Protein AF-A0A0N4XN08-F1 (afdb_mon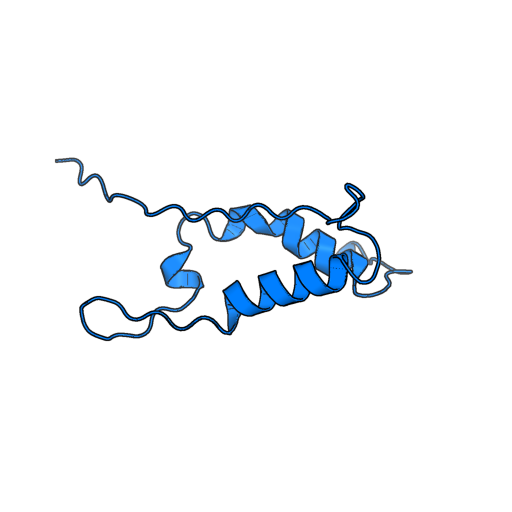omer)

pLDDT: mean 80.96, std 16.13, range [34.34, 95.0]

Structure (mmCIF, N/CA/C/O backbone):
data_AF-A0A0N4XN08-F1
#
_entry.id   AF-A0A0N4XN08-F1
#
loop_
_atom_site.group_PDB
_atom_site.id
_atom_site.type_symbol
_atom_site.label_atom_id
_atom_site.label_alt_id
_atom_site.label_comp_id
_atom_site.label_asym_id
_atom_site.label_entity_id
_atom_site.label_seq_id
_atom_site.pdbx_PDB_ins_code
_atom_site.Cartn_x
_atom_site.Cartn_y
_atom_site.Cartn_z
_atom_site.occupancy
_atom_site.B_iso_or_equiv
_atom_site.auth_seq_id
_atom_site.auth_comp_id
_atom_site.auth_asym_id
_atom_site.auth_atom_id
_atom_site.pdbx_PDB_model_num
ATOM 1 N N . MET A 1 1 ? -1.845 -7.307 36.627 1.00 34.34 1 MET A N 1
ATOM 2 C CA . MET A 1 1 ? -2.540 -8.286 35.765 1.00 34.34 1 MET A CA 1
ATOM 3 C C . MET A 1 1 ? -2.347 -7.831 34.324 1.00 34.34 1 MET A C 1
ATOM 5 O O . MET A 1 1 ? -3.008 -6.897 33.897 1.00 34.34 1 MET A O 1
ATOM 9 N N . TYR A 1 2 ? -1.344 -8.374 33.629 1.00 39.88 2 TYR A N 1
ATOM 10 C CA . TYR A 1 2 ? -1.044 -7.993 32.247 1.00 39.88 2 TYR A CA 1
ATOM 11 C C . TYR A 1 2 ? -2.073 -8.654 31.326 1.00 39.88 2 TYR A C 1
ATOM 13 O O . TYR A 1 2 ? -2.043 -9.867 31.130 1.00 39.88 2 TYR A O 1
ATOM 21 N N . HIS A 1 3 ? -3.014 -7.869 30.801 1.00 45.34 3 HIS A N 1
ATOM 22 C CA . HIS A 1 3 ? -3.868 -8.304 29.700 1.00 45.34 3 HIS A CA 1
ATOM 23 C C . HIS A 1 3 ? -2.989 -8.447 28.453 1.00 45.34 3 HIS A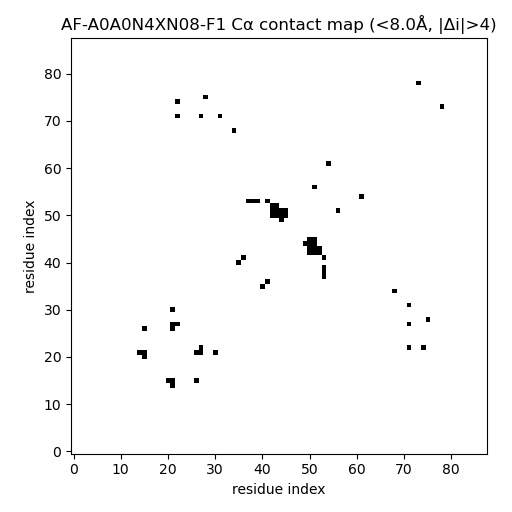 C 1
ATOM 25 O O . HIS A 1 3 ? -2.696 -7.461 27.779 1.00 45.34 3 HIS A O 1
ATOM 31 N N . TYR A 1 4 ? -2.550 -9.668 28.148 1.00 48.41 4 TYR A N 1
ATOM 32 C CA . TYR A 1 4 ? -1.965 -9.979 26.848 1.00 48.41 4 TYR A CA 1
ATOM 33 C C . TYR A 1 4 ? -3.073 -9.872 25.796 1.00 48.41 4 TYR A C 1
ATOM 35 O O . TYR A 1 4 ? -3.852 -10.799 25.581 1.00 48.41 4 TYR A O 1
ATOM 43 N N . LYS A 1 5 ? -3.189 -8.697 25.173 1.00 55.44 5 LYS A N 1
ATOM 44 C CA . LYS A 1 5 ? -4.000 -8.506 23.973 1.00 55.44 5 LYS A CA 1
ATOM 45 C C . LYS A 1 5 ? -3.279 -9.273 22.864 1.00 55.44 5 LYS A C 1
ATOM 47 O O . LYS A 1 5 ? -2.204 -8.857 22.443 1.00 55.44 5 LYS A O 1
ATOM 52 N N . PHE A 1 6 ? -3.809 -10.423 22.450 1.00 56.00 6 PHE A N 1
ATOM 53 C CA . PHE A 1 6 ? -3.294 -11.130 21.277 1.00 56.00 6 PHE A CA 1
ATOM 54 C C . PHE A 1 6 ? -3.471 -10.209 20.069 1.00 56.00 6 PHE A C 1
ATOM 56 O O . PHE A 1 6 ? -4.593 -9.954 19.632 1.00 56.00 6 PHE A O 1
ATOM 63 N N . ILE A 1 7 ? -2.369 -9.636 19.588 1.00 60.00 7 ILE A N 1
ATOM 64 C CA . ILE A 1 7 ? -2.381 -8.817 18.382 1.00 60.00 7 ILE A CA 1
ATOM 65 C C . ILE A 1 7 ? -2.370 -9.783 17.203 1.00 60.00 7 ILE A C 1
ATOM 67 O O . ILE A 1 7 ? -1.410 -10.529 17.015 1.00 60.00 7 ILE A O 1
ATOM 71 N N . ASN A 1 8 ? -3.446 -9.784 16.421 1.00 70.19 8 ASN A N 1
ATOM 72 C CA . ASN A 1 8 ? -3.472 -10.508 15.159 1.00 70.19 8 ASN A CA 1
ATOM 73 C C . ASN A 1 8 ? -2.592 -9.746 14.165 1.00 70.19 8 ASN A C 1
ATOM 75 O O . ASN A 1 8 ? -2.933 -8.641 13.746 1.00 70.19 8 ASN A O 1
ATOM 79 N N . PHE A 1 9 ? -1.432 -10.313 13.842 1.00 71.88 9 PHE A N 1
ATOM 80 C CA . PHE A 1 9 ? -0.503 -9.750 12.872 1.00 71.88 9 PHE A CA 1
ATOM 81 C C . PHE A 1 9 ? -0.740 -10.397 11.508 1.00 71.88 9 PHE A C 1
ATOM 83 O O . PHE A 1 9 ? -0.606 -11.611 11.364 1.00 71.88 9 PHE A O 1
ATOM 90 N N . PHE A 1 10 ? -1.085 -9.581 10.516 1.00 77.19 10 PHE A N 1
ATOM 91 C CA . PHE A 1 10 ? -1.271 -10.018 9.137 1.00 77.19 10 PHE A CA 1
ATOM 92 C C . PHE A 1 10 ? -0.117 -9.498 8.283 1.00 77.19 10 PHE A C 1
ATOM 94 O O . PHE A 1 10 ? 0.120 -8.293 8.218 1.00 77.19 10 PHE A O 1
ATOM 101 N N . GLN A 1 11 ? 0.597 -10.415 7.631 1.00 82.00 11 GLN A N 1
ATOM 102 C CA . GLN A 1 11 ? 1.688 -10.103 6.715 1.00 82.00 11 GLN A CA 1
ATOM 103 C C . GLN A 1 11 ? 1.392 -10.715 5.352 1.00 82.00 11 GLN A C 1
ATOM 105 O O . GLN A 1 11 ? 1.012 -11.880 5.255 1.00 82.00 11 GLN A O 1
ATOM 110 N N . VAL A 1 12 ? 1.599 -9.919 4.307 1.00 84.56 12 VAL A N 1
ATOM 111 C CA . VAL A 1 12 ? 1.514 -10.359 2.917 1.00 84.56 12 VAL A CA 1
ATOM 112 C C . VAL A 1 12 ? 2.912 -10.263 2.322 1.00 84.56 12 VAL A C 1
ATOM 114 O O . VAL A 1 12 ? 3.545 -9.210 2.398 1.00 84.56 12 VAL A O 1
ATOM 117 N N . LEU A 1 13 ? 3.395 -11.370 1.764 1.00 89.50 13 LEU A N 1
ATOM 118 C CA . LEU A 1 13 ? 4.614 -11.412 0.966 1.00 89.50 13 LEU A CA 1
ATOM 119 C C . LEU A 1 13 ? 4.209 -11.484 -0.506 1.00 89.50 13 LEU A C 1
ATOM 121 O O . LEU A 1 13 ? 3.332 -12.267 -0.865 1.00 89.50 13 LEU A O 1
ATOM 125 N N . VAL A 1 14 ? 4.825 -10.647 -1.336 1.00 90.44 14 VAL A N 1
ATOM 126 C CA . VAL A 1 14 ? 4.558 -10.579 -2.775 1.00 90.44 14 VAL A CA 1
ATOM 127 C C . VAL A 1 14 ? 5.870 -10.800 -3.508 1.00 90.44 14 VAL A C 1
ATOM 129 O O . VAL A 1 14 ? 6.886 -10.208 -3.147 1.00 90.44 14 VAL A O 1
ATOM 132 N N . GLU A 1 15 ? 5.829 -11.625 -4.546 1.00 93.50 15 GLU A N 1
ATOM 133 C CA . GLU A 1 15 ? 6.973 -11.961 -5.390 1.00 93.50 15 GLU A CA 1
ATOM 134 C C . GLU A 1 15 ? 6.585 -11.783 -6.860 1.00 93.50 15 GLU A C 1
ATOM 136 O O . GLU A 1 15 ? 5.426 -11.977 -7.243 1.00 93.50 15 GLU A O 1
ATOM 141 N N . ALA A 1 16 ? 7.540 -11.369 -7.693 1.00 95.00 16 ALA A N 1
ATOM 142 C CA . ALA A 1 16 ? 7.307 -11.285 -9.128 1.00 95.00 16 ALA A CA 1
ATOM 143 C C . ALA A 1 16 ? 7.347 -12.693 -9.732 1.00 95.00 16 ALA A C 1
ATOM 145 O O . ALA A 1 16 ? 8.229 -13.482 -9.414 1.00 95.00 16 ALA A O 1
ATOM 146 N N . LYS A 1 17 ? 6.425 -12.995 -10.652 1.00 94.25 17 LYS A N 1
ATOM 147 C CA . LYS A 1 17 ? 6.335 -14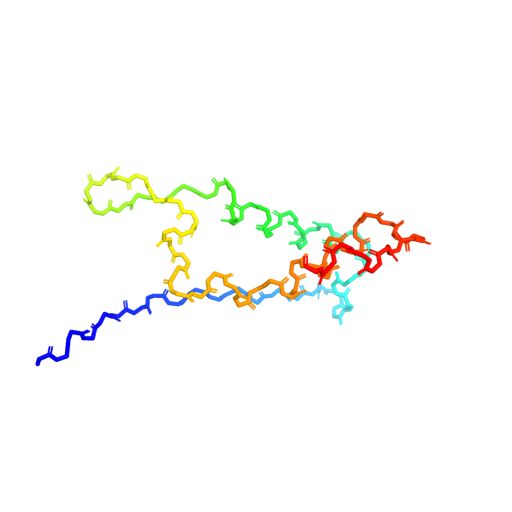.315 -11.302 1.00 94.25 17 LYS A CA 1
ATOM 148 C C . LYS A 1 17 ? 7.608 -14.713 -12.063 1.00 94.25 17 LYS A C 1
ATOM 150 O O . LYS A 1 17 ? 7.839 -15.893 -12.300 1.00 94.25 17 LYS A O 1
ATOM 155 N N . ASP A 1 18 ? 8.372 -13.728 -12.514 1.00 93.88 18 ASP A N 1
ATOM 156 C CA . ASP A 1 18 ? 9.611 -13.893 -13.272 1.00 93.88 18 ASP A CA 1
ATOM 157 C C . ASP A 1 18 ? 10.869 -13.733 -12.400 1.00 93.88 18 ASP A C 1
ATOM 159 O O . ASP A 1 18 ? 11.935 -13.436 -12.937 1.00 93.88 18 ASP A O 1
ATOM 163 N N . ASP A 1 19 ? 10.731 -13.850 -11.072 1.00 92.62 19 ASP A N 1
ATOM 164 C CA . ASP A 1 19 ? 11.790 -13.677 -10.063 1.00 92.62 19 ASP A CA 1
ATOM 165 C C . ASP A 1 19 ? 12.515 -12.317 -10.123 1.00 92.62 19 ASP A C 1
ATOM 167 O O . ASP A 1 19 ? 13.555 -12.099 -9.497 1.00 92.62 19 ASP A O 1
ATOM 171 N N . GLY A 1 20 ? 11.976 -11.369 -10.891 1.00 92.44 20 GLY A N 1
ATOM 172 C CA . GLY A 1 20 ? 12.555 -10.051 -11.072 1.00 92.44 20 GLY A CA 1
ATOM 173 C C . GLY A 1 20 ? 12.091 -9.046 -10.020 1.00 92.44 20 GLY A C 1
ATOM 174 O O . GLY A 1 20 ? 11.287 -9.312 -9.131 1.00 92.44 20 GLY A O 1
ATOM 175 N N . SER A 1 21 ? 12.568 -7.808 -10.151 1.00 91.69 21 SER A N 1
ATOM 176 C CA . SER A 1 21 ? 12.157 -6.733 -9.244 1.00 91.69 21 SER A CA 1
ATOM 177 C C . SER A 1 21 ? 10.679 -6.364 -9.428 1.00 91.69 21 SER A C 1
ATOM 179 O O . SER A 1 21 ? 10.236 -6.122 -10.558 1.00 91.69 21 SER A O 1
ATOM 181 N N . LEU A 1 22 ? 9.959 -6.213 -8.310 1.00 92.31 22 LEU A N 1
ATOM 182 C CA . LEU A 1 22 ? 8.609 -5.637 -8.249 1.00 92.31 22 LEU A CA 1
ATOM 183 C C . LEU A 1 22 ? 8.570 -4.132 -8.562 1.00 92.31 22 LEU A C 1
ATOM 185 O O . LEU A 1 22 ? 7.496 -3.584 -8.770 1.00 92.31 22 LEU A O 1
ATOM 189 N N . LEU A 1 23 ? 9.719 -3.447 -8.620 1.00 89.88 23 LEU A N 1
ATOM 190 C CA . LEU A 1 23 ? 9.774 -2.007 -8.904 1.00 89.88 23 LEU A CA 1
ATOM 191 C C . LEU A 1 23 ? 9.626 -1.671 -10.396 1.00 89.88 23 LEU A C 1
ATOM 193 O O . LEU A 1 23 ? 9.498 -0.496 -10.746 1.00 89.88 23 LEU A O 1
ATOM 197 N N . ARG A 1 24 ? 9.643 -2.671 -11.284 1.00 91.25 24 ARG A N 1
ATOM 198 C CA . ARG A 1 24 ? 9.416 -2.493 -12.728 1.00 91.25 24 ARG A CA 1
ATOM 199 C C . ARG A 1 24 ? 7.957 -2.115 -13.009 1.00 91.25 24 ARG A C 1
ATOM 201 O O . ARG A 1 24 ? 7.064 -2.462 -12.239 1.00 91.25 24 ARG A O 1
ATOM 208 N N . SER A 1 25 ? 7.716 -1.416 -14.120 1.00 88.75 25 SER A N 1
ATOM 209 C CA . SER A 1 25 ? 6.348 -1.089 -14.566 1.00 88.75 25 SER A CA 1
ATOM 210 C C . SER A 1 25 ? 5.508 -2.361 -14.763 1.00 88.75 25 SER A C 1
ATOM 212 O O . SER A 1 25 ? 6.056 -3.447 -14.973 1.00 88.75 25 SER A O 1
ATOM 214 N N . GLY A 1 26 ? 4.189 -2.246 -14.611 1.00 90.00 26 GLY A N 1
ATOM 215 C CA . GLY A 1 26 ? 3.262 -3.377 -14.558 1.00 90.00 26 GLY A CA 1
ATOM 216 C C . GLY A 1 26 ? 3.238 -4.077 -13.194 1.00 90.00 26 GLY A C 1
ATOM 217 O O . GLY A 1 26 ? 2.194 -4.108 -12.550 1.00 90.00 26 GLY A O 1
ATOM 218 N N . TYR A 1 27 ? 4.373 -4.595 -12.706 1.00 93.81 27 TYR A N 1
ATOM 219 C CA . TYR A 1 27 ? 4.436 -5.218 -11.369 1.00 93.81 27 TYR A CA 1
ATOM 220 C C . TYR A 1 27 ? 4.253 -4.188 -10.255 1.00 93.81 27 TYR A C 1
ATOM 222 O O . TYR A 1 27 ? 3.481 -4.404 -9.325 1.00 93.81 27 TYR A O 1
ATOM 230 N N . ARG A 1 28 ? 4.921 -3.037 -10.371 1.00 92.56 28 ARG A N 1
ATOM 231 C CA . ARG A 1 28 ? 4.811 -1.948 -9.398 1.00 92.56 28 ARG A CA 1
ATOM 232 C C . ARG A 1 28 ? 3.391 -1.397 -9.303 1.00 92.56 28 ARG A C 1
ATOM 234 O O . ARG A 1 28 ? 2.947 -1.056 -8.213 1.00 92.56 28 ARG A O 1
ATOM 241 N N . GLU A 1 29 ? 2.696 -1.312 -10.434 1.00 92.69 29 GLU A N 1
ATOM 242 C CA . GLU A 1 29 ? 1.297 -0.875 -10.506 1.00 92.69 29 GLU A CA 1
ATOM 243 C C . GLU A 1 29 ? 0.387 -1.877 -9.786 1.00 92.69 29 GLU A C 1
ATOM 245 O O . GLU A 1 29 ? -0.365 -1.478 -8.908 1.00 92.69 29 GLU A O 1
ATOM 250 N N . GLN A 1 30 ? 0.561 -3.183 -10.019 1.00 93.75 30 GLN A N 1
ATOM 251 C CA . GLN A 1 30 ? -0.183 -4.221 -9.290 1.00 93.75 30 GLN A CA 1
ATOM 252 C C . GLN A 1 30 ? 0.066 -4.179 -7.776 1.00 93.75 30 GLN A C 1
ATOM 254 O O . GLN A 1 30 ? -0.858 -4.330 -6.981 1.00 93.75 30 GLN A O 1
ATOM 259 N N . VAL A 1 31 ? 1.316 -3.963 -7.360 1.00 93.56 31 VAL A N 1
ATOM 260 C CA . VAL A 1 31 ? 1.662 -3.822 -5.939 1.00 93.56 31 VAL A CA 1
ATOM 261 C C . VAL A 1 31 ? 1.023 -2.566 -5.341 1.00 93.56 31 VAL A C 1
ATOM 263 O O . VAL A 1 31 ? 0.541 -2.605 -4.210 1.00 93.56 31 VAL A O 1
ATOM 266 N N . TRP A 1 32 ? 0.996 -1.460 -6.086 1.00 92.62 32 TRP A N 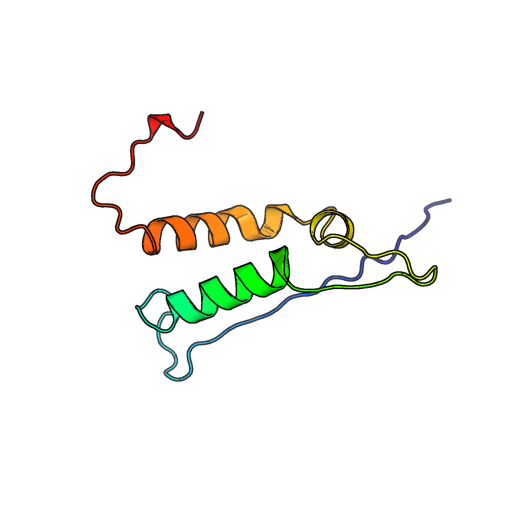1
ATOM 267 C CA . TRP A 1 32 ? 0.322 -0.233 -5.670 1.00 92.62 32 TRP A CA 1
ATOM 268 C C . TRP A 1 32 ? -1.186 -0.438 -5.502 1.00 92.62 32 TRP A C 1
ATOM 270 O O . TRP A 1 32 ? -1.729 -0.077 -4.459 1.00 92.62 32 TRP A O 1
ATOM 280 N N . ASP A 1 33 ? -1.833 -1.076 -6.475 1.00 93.12 33 ASP A N 1
ATOM 281 C CA . ASP A 1 33 ? -3.267 -1.363 -6.443 1.00 93.12 33 ASP A CA 1
ATOM 282 C C . ASP A 1 33 ? -3.630 -2.273 -5.263 1.00 93.12 33 ASP A C 1
ATOM 284 O O . ASP A 1 33 ? -4.613 -2.022 -4.567 1.00 93.12 33 ASP A O 1
ATOM 288 N N . LEU A 1 34 ? -2.796 -3.278 -4.968 1.00 91.88 34 LEU A N 1
ATOM 289 C CA . LEU A 1 34 ? -2.966 -4.146 -3.801 1.00 91.88 34 LEU A CA 1
ATOM 290 C C . LEU A 1 34 ? -2.899 -3.354 -2.485 1.00 91.88 34 LEU A C 1
ATOM 292 O O . LEU A 1 34 ? -3.739 -3.528 -1.601 1.00 91.88 34 LEU A O 1
ATOM 296 N N . VAL A 1 35 ? -1.898 -2.483 -2.341 1.00 90.19 35 VAL A N 1
ATOM 297 C CA . VAL A 1 35 ? -1.740 -1.631 -1.153 1.00 90.19 35 VAL A CA 1
ATOM 298 C C . VAL A 1 35 ? -2.931 -0.678 -1.002 1.00 90.19 35 VAL A C 1
ATOM 300 O O . VAL A 1 35 ? -3.440 -0.497 0.109 1.00 90.19 35 VAL A O 1
ATOM 303 N N . GLU A 1 36 ? -3.398 -0.082 -2.100 1.00 90.38 36 GLU A N 1
ATOM 304 C CA . GLU A 1 36 ? -4.576 0.787 -2.111 1.00 90.38 36 GLU A CA 1
ATOM 305 C C . GLU A 1 36 ? -5.838 0.014 -1.702 1.00 90.38 36 GLU A C 1
ATOM 307 O O . GLU A 1 36 ? -6.592 0.465 -0.839 1.00 90.38 36 GLU A O 1
ATOM 312 N N . GLU A 1 37 ? -6.057 -1.175 -2.262 1.00 90.56 37 GLU A N 1
ATOM 313 C CA . GLU A 1 37 ? -7.214 -2.011 -1.951 1.00 90.56 37 GLU A CA 1
ATOM 314 C C . GLU A 1 37 ? -7.256 -2.395 -0.470 1.00 90.56 37 GLU A C 1
ATOM 316 O O . GLU A 1 37 ? -8.286 -2.202 0.186 1.00 90.56 37 GLU A O 1
ATOM 321 N N . ILE A 1 38 ? -6.130 -2.858 0.083 1.00 87.50 38 ILE A N 1
ATOM 322 C CA . ILE A 1 38 ? -6.033 -3.244 1.496 1.00 87.50 38 ILE A CA 1
ATOM 323 C C . ILE A 1 38 ? -6.332 -2.059 2.415 1.00 87.50 38 ILE A C 1
ATOM 325 O O . ILE A 1 38 ? -7.043 -2.207 3.410 1.00 87.50 38 ILE A O 1
ATOM 329 N N . SER A 1 39 ? -5.794 -0.885 2.087 1.00 86.31 39 SER A N 1
ATOM 330 C CA . SER A 1 39 ? -5.899 0.294 2.949 1.00 86.31 39 SER A CA 1
ATOM 331 C C . SER A 1 39 ? -7.223 1.051 2.818 1.00 86.31 39 SER A C 1
ATOM 333 O O . SER A 1 39 ? -7.598 1.760 3.752 1.00 86.31 39 SER A O 1
ATOM 335 N N . THR A 1 40 ? -7.950 0.906 1.703 1.00 87.94 40 THR A N 1
ATOM 336 C CA . THR A 1 40 ? -9.126 1.752 1.414 1.00 87.94 40 THR A CA 1
ATOM 337 C C . THR A 1 40 ? -10.414 1.000 1.076 1.00 87.94 40 THR A C 1
ATOM 339 O O . THR A 1 40 ? -11.498 1.530 1.328 1.00 87.94 40 THR A O 1
ATOM 342 N N . LYS A 1 41 ? -10.341 -0.214 0.511 1.00 87.06 41 LYS A N 1
ATOM 343 C CA . LYS A 1 41 ? -11.516 -0.922 -0.037 1.00 87.06 41 LYS A CA 1
ATOM 344 C C . LYS A 1 41 ? -11.996 -2.069 0.848 1.00 87.06 41 LYS A C 1
ATOM 346 O O . LYS A 1 41 ? -13.194 -2.363 0.844 1.00 87.06 41 LYS A O 1
ATOM 351 N N . ILE A 1 42 ? -11.103 -2.703 1.610 1.00 85.06 42 ILE A N 1
ATOM 352 C CA . ILE A 1 42 ? -11.462 -3.806 2.509 1.00 85.06 42 ILE A CA 1
ATOM 353 C C . ILE A 1 42 ? -12.437 -3.321 3.595 1.00 85.06 42 ILE A C 1
ATOM 355 O O . ILE A 1 42 ? -12.187 -2.343 4.297 1.00 85.06 42 ILE A O 1
ATOM 359 N N . LYS A 1 43 ? -13.555 -4.043 3.752 1.00 87.00 43 LYS A N 1
ATOM 360 C CA . LYS A 1 43 ? -14.580 -3.794 4.776 1.00 87.00 43 LYS A CA 1
ATOM 361 C C . LYS A 1 43 ? -14.634 -4.972 5.740 1.00 87.00 43 LYS A C 1
ATOM 363 O O . LYS A 1 43 ? -15.057 -6.060 5.354 1.00 87.00 43 LYS A O 1
ATOM 368 N N . VAL A 1 44 ? -14.239 -4.750 6.988 1.00 88.75 44 VAL A N 1
ATOM 369 C CA . VAL A 1 44 ? -14.284 -5.757 8.056 1.00 88.75 44 VAL A CA 1
ATOM 370 C C . VAL A 1 44 ? -15.263 -5.296 9.121 1.00 88.75 44 VAL A C 1
ATOM 372 O O . VAL A 1 44 ? -15.281 -4.123 9.479 1.00 88.75 44 VAL A O 1
ATOM 375 N N . LYS A 1 45 ? -16.067 -6.221 9.646 1.00 93.19 45 LYS A N 1
ATOM 376 C CA . LYS A 1 45 ? -16.932 -5.965 10.800 1.00 93.19 45 LYS A CA 1
ATOM 377 C C . LYS A 1 45 ? -16.390 -6.675 12.032 1.00 93.19 45 LYS A C 1
ATOM 379 O O . LYS A 1 45 ? -15.931 -7.810 11.926 1.00 93.19 45 LYS A O 1
ATOM 384 N N . ASP A 1 46 ? -16.474 -6.025 13.187 1.00 89.12 46 ASP A N 1
ATOM 385 C CA . ASP A 1 46 ? -16.231 -6.687 14.468 1.00 89.12 46 ASP A CA 1
ATOM 386 C C . ASP A 1 46 ? -17.415 -7.586 14.879 1.00 89.12 46 ASP A C 1
ATOM 388 O O . ASP A 1 46 ? -18.440 -7.666 14.194 1.00 89.12 46 ASP A O 1
ATOM 392 N N . SER A 1 47 ? -17.284 -8.274 16.016 1.00 90.56 47 SER A N 1
ATOM 393 C CA . SER A 1 47 ? -18.320 -9.172 16.545 1.00 90.56 47 SER A CA 1
ATOM 394 C C . SER A 1 47 ? -19.637 -8.470 16.901 1.00 90.56 47 SER A C 1
ATOM 396 O O . SER A 1 47 ? -20.661 -9.138 17.012 1.00 90.56 47 SER A O 1
ATOM 398 N N . SER A 1 48 ? -19.633 -7.143 17.055 1.00 94.50 48 SER A N 1
ATOM 399 C CA . SER A 1 48 ? -20.837 -6.330 17.272 1.00 94.50 48 SER A CA 1
ATOM 400 C C . SER A 1 48 ? -21.501 -5.881 15.964 1.00 94.50 48 SER A C 1
ATOM 402 O O . SER A 1 48 ? -22.569 -5.273 15.981 1.00 94.50 48 SER A O 1
ATOM 404 N N . GLY A 1 49 ? -20.884 -6.185 14.817 1.00 94.19 49 GLY A N 1
ATOM 405 C CA . GLY A 1 49 ? -21.351 -5.781 13.493 1.00 94.19 49 GLY A CA 1
ATOM 406 C C . GLY A 1 49 ? -20.897 -4.381 13.070 1.00 94.19 49 GLY A C 1
ATOM 407 O O . GLY A 1 49 ? -21.287 -3.920 11.991 1.00 94.19 49 GLY A O 1
ATOM 408 N N . ARG A 1 50 ? -20.064 -3.711 13.874 1.00 94.56 50 ARG A N 1
ATOM 409 C CA . ARG A 1 50 ? -19.510 -2.389 13.569 1.00 94.56 50 ARG A CA 1
ATOM 410 C C . ARG A 1 50 ? -18.408 -2.515 12.519 1.00 94.56 50 ARG A C 1
ATOM 412 O O . ARG A 1 50 ? -17.533 -3.367 12.638 1.00 94.56 50 ARG A O 1
ATOM 419 N N . GLN A 1 51 ? -18.455 -1.663 11.496 1.00 93.56 51 GLN A N 1
ATOM 420 C CA . GLN A 1 51 ? -17.407 -1.588 10.474 1.00 93.56 51 GLN A CA 1
ATOM 421 C C . GLN A 1 51 ? -16.117 -1.027 11.084 1.00 93.56 51 GLN A C 1
ATOM 423 O O . GLN A 1 51 ? -16.157 -0.008 11.774 1.00 93.56 51 GLN A O 1
ATOM 428 N N . LEU A 1 52 ? -14.997 -1.689 10.808 1.00 90.19 52 LEU A N 1
ATOM 429 C CA . LEU A 1 52 ? -13.655 -1.278 11.195 1.00 90.19 52 LEU A CA 1
ATOM 430 C C . LEU A 1 52 ? -12.969 -0.593 10.019 1.00 90.19 52 LEU A C 1
ATOM 432 O O . LEU A 1 52 ? -12.983 -1.096 8.893 1.00 90.19 52 LEU A O 1
ATOM 436 N N . THR A 1 53 ? -12.341 0.544 10.289 1.00 89.12 53 THR A N 1
ATOM 437 C CA . THR A 1 53 ? -11.427 1.185 9.342 1.00 89.12 53 THR A CA 1
ATOM 438 C C . THR A 1 53 ? -10.071 0.483 9.337 1.00 89.12 53 THR A C 1
ATOM 440 O O . THR A 1 53 ? -9.694 -0.181 10.303 1.00 89.12 53 THR A O 1
ATOM 443 N N . TYR A 1 54 ? -9.296 0.674 8.266 1.00 86.50 54 TYR A N 1
ATOM 444 C CA . TYR A 1 54 ? -7.913 0.194 8.210 1.00 86.50 54 TYR A CA 1
ATOM 445 C C . TYR A 1 54 ? -7.085 0.695 9.403 1.00 86.50 54 TYR A C 1
ATOM 447 O O . TYR A 1 54 ? -6.403 -0.106 10.035 1.00 86.50 54 TYR A O 1
ATOM 455 N N . MET A 1 55 ? -7.214 1.978 9.768 1.00 86.81 55 MET A N 1
ATOM 456 C CA . MET A 1 55 ? -6.490 2.574 10.899 1.00 86.81 55 MET A CA 1
ATOM 457 C C . MET A 1 55 ? -6.791 1.866 12.221 1.00 86.81 55 MET A C 1
ATOM 459 O O . MET A 1 55 ? -5.881 1.541 12.971 1.00 86.81 55 MET A O 1
ATOM 463 N N . GLU A 1 56 ? -8.056 1.548 12.491 1.00 88.12 56 GLU A N 1
ATOM 464 C CA . GLU A 1 56 ? -8.426 0.825 13.712 1.00 88.12 56 GLU A CA 1
ATOM 465 C C . GLU A 1 56 ? -7.900 -0.614 13.740 1.00 88.12 56 GLU A C 1
ATOM 467 O O . GLU A 1 56 ? -7.662 -1.160 14.817 1.00 88.12 56 GLU A O 1
ATOM 472 N N . MET A 1 57 ? -7.737 -1.232 12.568 1.00 86.50 57 MET A N 1
ATOM 473 C CA . MET A 1 57 ? -7.226 -2.596 12.445 1.00 86.50 57 MET A CA 1
ATOM 474 C C . MET A 1 57 ? -5.698 -2.670 12.483 1.00 86.50 57 MET A C 1
ATOM 476 O O . MET A 1 57 ? -5.164 -3.670 12.957 1.00 86.50 57 MET A O 1
ATOM 480 N N . CYS A 1 58 ? -4.991 -1.658 11.969 1.00 85.12 58 CYS A N 1
ATOM 481 C CA . CYS A 1 58 ? -3.536 -1.708 11.839 1.00 85.12 58 CYS A CA 1
ATOM 482 C C . CYS A 1 58 ? -2.781 -1.273 13.095 1.00 85.12 58 CYS A C 1
ATOM 484 O O . CYS A 1 58 ? -1.602 -1.606 13.212 1.00 85.12 58 CYS A O 1
ATOM 486 N N . GLU A 1 59 ? -3.404 -0.553 14.031 1.00 86.06 59 GLU A N 1
ATOM 487 C CA . GLU A 1 59 ? -2.741 -0.113 15.263 1.00 86.06 59 GLU A CA 1
ATOM 488 C C . GLU A 1 59 ? -2.224 -1.310 16.091 1.00 86.06 59 GLU A C 1
ATOM 490 O O . GLU A 1 59 ? -2.951 -2.289 16.292 1.00 86.06 59 GLU A O 1
ATOM 495 N N . PRO A 1 60 ? -0.978 -1.262 16.610 1.00 86.38 60 PRO A N 1
ATOM 496 C CA . PRO A 1 60 ? -0.040 -0.127 16.645 1.00 86.38 60 PRO A CA 1
ATOM 497 C C . PRO A 1 60 ? 0.977 -0.080 15.488 1.00 86.38 60 PRO A C 1
ATOM 499 O O . PRO A 1 60 ? 2.030 0.548 15.585 1.00 86.38 60 PRO A O 1
ATOM 502 N N . TYR A 1 61 ? 0.732 -0.818 14.410 1.00 85.31 61 TYR A N 1
ATOM 503 C CA . TYR A 1 61 ? 1.708 -1.104 13.358 1.00 85.31 61 TYR A CA 1
ATOM 504 C C . TYR A 1 61 ? 1.429 -0.403 12.031 1.00 85.31 61 TYR A C 1
ATOM 506 O O . TYR A 1 61 ? 2.087 -0.726 11.042 1.00 85.31 61 TYR A O 1
ATOM 514 N N . CYS A 1 62 ? 0.504 0.557 11.997 1.00 84.38 62 CYS A N 1
ATOM 515 C CA . CYS A 1 62 ? 0.130 1.270 10.775 1.00 84.38 62 CYS A CA 1
ATOM 516 C C . CYS A 1 62 ? 1.350 1.836 10.030 1.00 84.38 62 CYS A C 1
ATOM 518 O O . CYS A 1 62 ? 1.446 1.680 8.815 1.00 84.38 62 CYS A O 1
ATOM 520 N N . GLY A 1 63 ? 2.329 2.375 10.767 1.00 85.38 63 GLY A N 1
ATOM 521 C CA . GLY A 1 63 ? 3.540 2.968 10.194 1.00 85.38 63 GLY A CA 1
ATOM 522 C C . GLY A 1 63 ? 4.609 1.980 9.710 1.00 85.38 63 GLY A C 1
ATOM 523 O O . GLY A 1 63 ? 5.620 2.400 9.150 1.00 85.38 63 GLY A O 1
ATOM 524 N N . LYS A 1 64 ? 4.438 0.658 9.891 1.00 87.00 64 LYS A N 1
ATOM 525 C CA . LYS A 1 64 ? 5.453 -0.325 9.453 1.00 87.00 64 LYS A CA 1
ATOM 526 C C . LYS A 1 64 ? 5.695 -0.297 7.942 1.00 87.00 64 LYS A C 1
ATOM 528 O O . LYS A 1 64 ? 6.799 -0.610 7.505 1.00 87.00 64 LYS A O 1
ATOM 533 N N . ASN A 1 65 ? 4.682 0.083 7.163 1.00 87.44 65 ASN A N 1
ATOM 534 C CA . ASN A 1 65 ? 4.742 0.087 5.703 1.00 87.44 65 ASN A CA 1
ATOM 535 C C . ASN A 1 65 ? 5.003 1.483 5.105 1.00 87.44 65 ASN A C 1
ATOM 537 O O . ASN A 1 65 ? 5.102 1.595 3.885 1.00 87.44 65 ASN A O 1
ATOM 541 N N . ASP A 1 66 ? 5.161 2.536 5.916 1.00 90.31 66 ASP A N 1
ATOM 542 C CA . ASP A 1 66 ? 5.230 3.926 5.434 1.00 90.31 66 ASP A CA 1
ATOM 543 C C . ASP A 1 66 ? 6.377 4.164 4.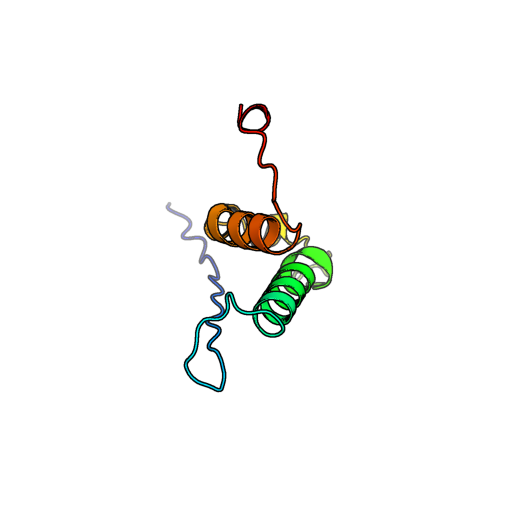450 1.00 90.31 66 ASP A C 1
ATOM 545 O O . ASP A 1 66 ? 6.182 4.784 3.402 1.00 90.31 66 ASP A O 1
ATOM 549 N N . ALA A 1 67 ? 7.567 3.634 4.746 1.00 90.00 67 ALA A N 1
ATOM 550 C CA . ALA A 1 67 ? 8.728 3.765 3.869 1.00 90.00 67 ALA A CA 1
ATOM 551 C C . ALA A 1 67 ? 8.483 3.105 2.501 1.00 90.00 67 ALA A C 1
ATOM 553 O O . ALA A 1 67 ? 8.801 3.680 1.460 1.00 90.00 67 ALA A O 1
ATOM 554 N N . PHE A 1 68 ? 7.864 1.923 2.497 1.00 88.19 68 PHE A N 1
ATOM 555 C CA . PHE A 1 68 ? 7.530 1.196 1.276 1.00 88.19 68 PHE A CA 1
ATOM 556 C C . PHE A 1 68 ? 6.446 1.910 0.460 1.00 88.19 68 PHE A C 1
ATOM 558 O O . PHE A 1 68 ? 6.610 2.117 -0.739 1.00 88.19 68 PHE A O 1
ATOM 565 N N . ILE A 1 69 ? 5.370 2.363 1.109 1.00 89.50 69 ILE A N 1
ATOM 566 C CA . ILE A 1 69 ? 4.290 3.121 0.461 1.00 89.50 69 ILE A CA 1
ATOM 567 C C . ILE A 1 69 ? 4.835 4.424 -0.133 1.00 89.50 69 ILE A C 1
ATOM 569 O O . ILE A 1 69 ? 4.491 4.791 -1.256 1.00 89.50 69 ILE A O 1
ATOM 573 N N . THR A 1 70 ? 5.713 5.112 0.599 1.00 90.00 70 THR A N 1
ATOM 574 C CA . THR A 1 70 ? 6.381 6.330 0.127 1.00 90.00 70 THR A CA 1
ATOM 575 C C . THR A 1 70 ? 7.234 6.041 -1.103 1.00 90.00 70 THR A C 1
ATOM 577 O O . THR A 1 70 ? 7.126 6.757 -2.095 1.00 90.00 70 THR A O 1
ATOM 580 N N . LEU A 1 71 ? 8.016 4.958 -1.094 1.00 88.56 71 LEU A N 1
ATOM 581 C CA . LEU A 1 71 ? 8.791 4.530 -2.256 1.00 88.56 71 LEU A CA 1
ATOM 582 C C . LEU A 1 71 ? 7.893 4.293 -3.480 1.00 88.56 71 LEU A C 1
ATOM 584 O O . LEU A 1 71 ? 8.195 4.788 -4.562 1.00 88.56 71 LEU A O 1
ATOM 588 N N . LEU A 1 72 ? 6.770 3.588 -3.323 1.00 88.88 72 LEU A N 1
ATOM 589 C CA . LEU A 1 72 ? 5.848 3.340 -4.435 1.00 88.88 72 LEU A CA 1
ATOM 590 C C . LEU A 1 72 ? 5.252 4.637 -4.997 1.00 88.88 72 LEU A C 1
ATOM 592 O O . LEU A 1 72 ? 5.216 4.802 -6.217 1.00 88.88 72 LEU A O 1
ATOM 596 N N . LYS A 1 73 ? 4.861 5.588 -4.135 1.00 88.12 73 LYS A N 1
ATOM 597 C CA . LYS A 1 73 ? 4.416 6.929 -4.561 1.00 88.12 73 LYS A CA 1
ATOM 598 C C . LYS A 1 73 ? 5.495 7.628 -5.390 1.00 88.12 73 LYS A C 1
ATOM 600 O O . LYS A 1 73 ? 5.216 8.094 -6.495 1.00 88.12 73 LYS A O 1
ATOM 605 N N . LEU A 1 74 ? 6.739 7.614 -4.903 1.00 86.62 74 LEU A N 1
ATOM 606 C CA . LEU A 1 74 ? 7.893 8.200 -5.590 1.00 86.62 74 LEU A CA 1
ATOM 607 C C . LEU A 1 74 ? 8.168 7.567 -6.959 1.00 86.62 74 LEU A C 1
ATOM 609 O O . LEU A 1 74 ? 8.566 8.251 -7.894 1.00 86.62 74 LEU A O 1
ATOM 613 N N . TYR A 1 75 ? 7.944 6.271 -7.128 1.00 85.06 75 TYR A N 1
ATOM 614 C CA . TYR A 1 75 ? 8.130 5.644 -8.436 1.00 85.06 75 TYR A CA 1
ATOM 615 C C . TYR A 1 75 ? 6.935 5.854 -9.378 1.00 85.06 75 TYR A C 1
ATOM 617 O O . TYR A 1 75 ? 7.115 5.863 -10.596 1.00 85.06 75 TYR A O 1
ATOM 625 N N . ASN A 1 76 ? 5.724 6.034 -8.842 1.00 80.88 76 ASN A N 1
ATOM 626 C CA . ASN A 1 76 ? 4.508 6.176 -9.644 1.00 80.88 76 ASN A CA 1
ATOM 627 C C . ASN A 1 76 ? 4.250 7.608 -10.133 1.00 80.88 76 ASN A C 1
ATOM 629 O O . ASN A 1 76 ? 3.673 7.770 -11.204 1.00 80.88 76 ASN A O 1
ATOM 633 N N . GLN A 1 77 ? 4.698 8.653 -9.427 1.00 79.25 77 GLN A N 1
ATOM 634 C CA . GLN A 1 77 ? 4.446 10.044 -9.853 1.00 79.25 77 GLN A CA 1
ATOM 635 C C . GLN A 1 77 ? 5.532 10.621 -10.790 1.00 79.25 77 GLN A C 1
ATOM 637 O O . GLN A 1 77 ? 5.599 11.832 -10.974 1.00 79.25 77 GLN A O 1
ATOM 642 N N . ASN A 1 78 ? 6.356 9.769 -11.417 1.00 62.72 78 ASN A N 1
ATOM 643 C CA . ASN A 1 78 ? 7.326 10.131 -12.463 1.00 62.72 78 ASN A CA 1
ATOM 644 C C . ASN A 1 78 ? 8.207 11.347 -12.082 1.00 62.72 78 ASN A C 1
ATOM 646 O O . ASN A 1 78 ? 8.189 12.410 -12.710 1.00 62.72 78 ASN A O 1
ATOM 650 N N . TYR A 1 79 ? 8.960 11.212 -10.989 1.00 57.50 79 TYR A N 1
ATOM 651 C CA . TYR A 1 79 ? 9.683 12.322 -10.376 1.00 57.50 79 TYR A CA 1
ATOM 652 C C . TYR A 1 79 ? 10.965 12.692 -11.130 1.00 57.50 79 TYR A C 1
ATOM 654 O O . TYR A 1 79 ? 12.060 12.246 -10.808 1.00 57.50 79 TYR A O 1
ATOM 662 N N . SER A 1 80 ? 10.843 13.637 -12.060 1.00 49.38 80 SER A N 1
ATOM 663 C CA . SER A 1 80 ? 11.987 14.471 -12.465 1.00 49.38 80 SER A CA 1
ATOM 664 C C . SER A 1 80 ? 12.304 15.564 -11.426 1.00 49.38 80 SER A C 1
ATOM 666 O O . SER A 1 80 ? 13.235 16.340 -11.626 1.00 49.38 80 SER A O 1
ATOM 668 N N . ARG A 1 81 ? 11.499 15.713 -10.358 1.00 53.56 81 ARG A N 1
ATOM 669 C CA . ARG A 1 81 ? 11.568 16.834 -9.402 1.00 53.56 81 ARG A CA 1
ATOM 670 C C . ARG A 1 81 ? 11.019 16.444 -8.026 1.00 53.56 81 ARG A C 1
ATOM 672 O O . ARG A 1 81 ? 9.849 16.681 -7.746 1.00 53.56 81 ARG A O 1
ATOM 679 N N . ILE A 1 82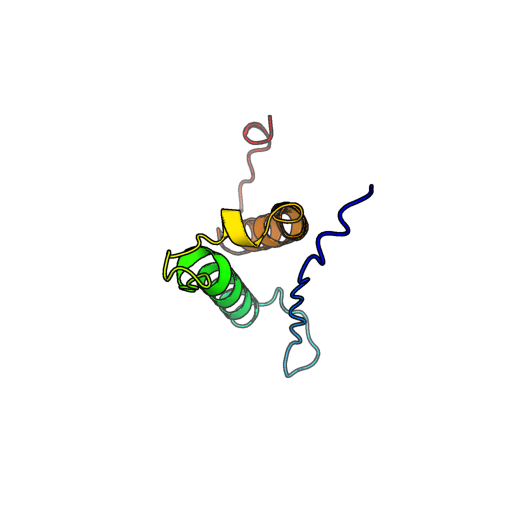 ? 11.840 15.838 -7.170 1.00 57.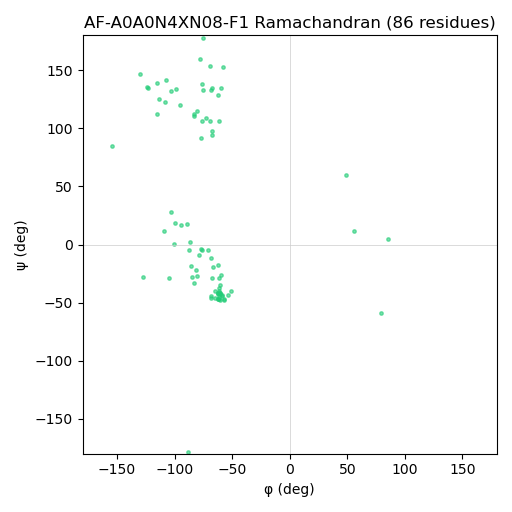81 82 ILE A N 1
ATOM 680 C CA . ILE A 1 82 ? 11.534 15.779 -5.732 1.00 57.81 82 ILE A CA 1
ATOM 681 C C . ILE A 1 82 ? 12.005 17.106 -5.133 1.00 57.81 82 ILE A C 1
ATOM 683 O O . ILE A 1 82 ? 13.208 17.358 -5.085 1.00 57.81 82 ILE A O 1
ATOM 687 N N . ASP A 1 83 ? 11.071 17.955 -4.703 1.00 53.66 83 ASP A N 1
ATOM 688 C CA . ASP A 1 83 ? 11.400 19.062 -3.808 1.00 53.66 83 ASP A CA 1
ATOM 689 C C . ASP A 1 83 ? 11.429 18.532 -2.369 1.00 53.66 83 ASP A C 1
ATOM 691 O O . ASP A 1 83 ? 10.415 18.117 -1.807 1.00 53.66 83 ASP A O 1
ATOM 695 N N . VAL A 1 84 ? 12.628 18.514 -1.791 1.00 58.00 84 VAL A N 1
ATOM 696 C CA . VAL A 1 84 ? 12.913 18.010 -0.440 1.00 58.00 84 VAL A CA 1
ATOM 697 C C . VAL A 1 84 ? 12.346 18.952 0.641 1.00 58.00 84 VAL A C 1
ATOM 699 O O . VAL A 1 84 ? 12.369 18.628 1.826 1.00 58.00 84 VAL A O 1
ATOM 702 N N . SER A 1 85 ? 11.781 20.103 0.256 1.00 54.94 85 SER A N 1
ATOM 703 C CA . SER A 1 85 ? 11.135 21.050 1.171 1.00 54.94 85 SER A CA 1
ATOM 704 C C . SER A 1 85 ? 9.846 20.525 1.828 1.00 54.94 85 SER A C 1
ATOM 706 O O . S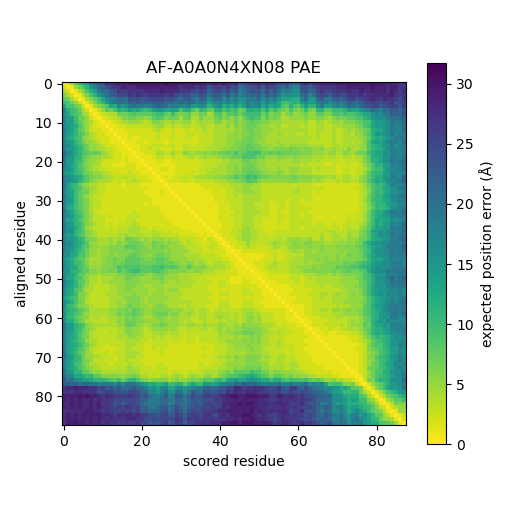ER A 1 85 ? 9.465 21.031 2.881 1.00 54.94 85 SER A O 1
ATOM 708 N N . ALA A 1 86 ? 9.208 19.488 1.267 1.00 49.31 86 ALA A N 1
ATOM 709 C CA . ALA A 1 86 ? 7.952 18.915 1.769 1.00 49.31 86 ALA A CA 1
ATOM 710 C C . ALA A 1 86 ? 8.122 17.834 2.863 1.00 49.31 86 ALA A C 1
ATOM 712 O O . ALA A 1 86 ? 7.131 17.262 3.310 1.00 49.31 86 ALA A O 1
ATOM 713 N N . LEU A 1 87 ? 9.359 17.537 3.284 1.00 44.78 87 LEU A N 1
ATOM 714 C CA . LEU A 1 87 ? 9.680 16.550 4.331 1.00 44.78 87 LEU A CA 1
ATOM 715 C C . LEU A 1 87 ? 10.035 17.197 5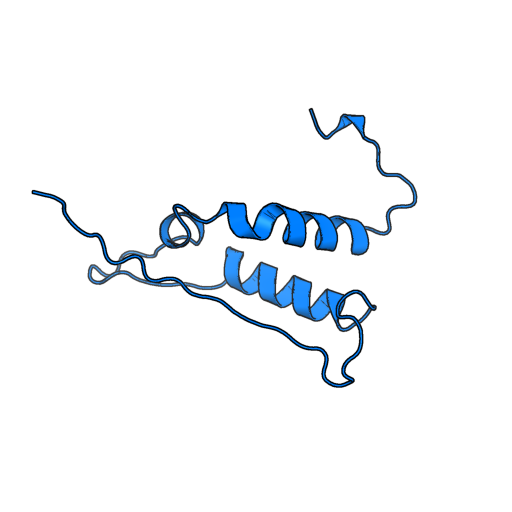.686 1.00 44.78 87 LEU A C 1
ATOM 717 O O . LEU A 1 87 ? 10.807 16.626 6.457 1.00 44.78 87 LEU A O 1
ATOM 721 N N . LYS A 1 88 ? 9.498 18.386 5.975 1.00 38.06 88 LYS A N 1
ATOM 722 C CA . LYS A 1 88 ? 9.578 19.014 7.302 1.00 38.06 88 LYS A CA 1
ATOM 723 C C . LYS A 1 88 ? 8.271 18.895 8.066 1.00 38.06 88 LYS A C 1
ATOM 725 O O . LYS A 1 88 ? 7.215 19.127 7.441 1.00 38.06 88 LYS A O 1
#

Foldseek 3Di:
DDPPPPQDDDDDDDADPVNDDCLDPPSLVVVLVVVCCLQPVDWDADPVRDTDHSVNNCPPNPCVCVVVNVVSVVSPVPDPDDDPVVVD

Mean predicted aligned error: 8.77 Å

Sequence (88 aa):
MYHYKFINFFQVLVEAKDDGSLLRSGYREQVWDLVEEISTKIKVKDSSGRQLTYMEMCEPYCGKNDAFITLLKLYNQNYSRIDVSALK

Nearest PDB structures (foldseek):
  4lcx-assembly1_F  TM=3.510E-01  e=8.938E+00  Influenza A virus

Secondary structure (DSSP, 8-state):
----------------TTSS-TTSTTHHHHHHHHHHHHHHT--EE-TTSPEEPHHHHHTT-GGGGHHHHHHHHHHHTT-S---GGGG-

Organism: Nippostrongylus brasiliensis (NCBI:txid27835)

Radius of gyration: 16.79 Å; Cα contacts (8 Å, |Δi|>4): 34; chains: 1; bounding box: 34×35×50 Å

Solvent-accessible surface area (backbone atoms only — not comparable to full-atom values): 5942 Å² total; per-residue (Å²): 135,85,79,81,74,84,74,85,81,87,84,86,85,86,80,42,96,80,78,51,72,50,83,40,85,69,48,34,54,53,55,48,51,51,53,48,39,62,61,72,65,62,82,45,61,50,98,88,65,49,76,46,53,49,71,76,67,36,62,96,50,65,71,78,50,46,70,60,55,50,51,52,51,56,66,71,69,68,65,90,69,83,72,78,79,77,80,116